Protein AF-A0A2T5HY93-F1 (afdb_monomer_lite)

Structure (mmCIF, N/CA/C/O backbone):
data_AF-A0A2T5HY93-F1
#
_entry.id   AF-A0A2T5HY93-F1
#
loop_
_atom_site.group_PDB
_atom_site.id
_atom_site.type_symbol
_atom_site.label_atom_id
_atom_site.label_alt_id
_atom_site.label_comp_id
_atom_site.label_asym_id
_atom_site.label_entity_id
_atom_site.label_seq_id
_atom_site.pdbx_PDB_ins_code
_atom_site.Cartn_x
_atom_site.Cartn_y
_atom_site.Cartn_z
_atom_site.occupancy
_atom_site.B_iso_or_equiv
_atom_site.auth_seq_id
_atom_site.auth_comp_id
_atom_site.auth_asym_id
_atom_site.auth_atom_id
_atom_site.pdbx_PDB_model_num
ATOM 1 N N . MET A 1 1 ? -2.458 -0.098 9.950 1.00 57.94 1 MET A N 1
ATOM 2 C CA . MET A 1 1 ? -3.256 0.816 9.108 1.00 57.94 1 MET A CA 1
ATOM 3 C C . MET A 1 1 ? -3.405 0.149 7.756 1.00 57.94 1 MET A C 1
ATOM 5 O O . MET A 1 1 ? -2.384 -0.143 7.152 1.00 57.94 1 MET A O 1
ATOM 9 N N . ALA A 1 2 ? -4.629 -0.198 7.358 1.00 63.56 2 ALA A N 1
ATOM 10 C CA . ALA A 1 2 ? -4.891 -0.819 6.061 1.00 63.56 2 ALA A CA 1
ATOM 11 C C . ALA A 1 2 ? -5.193 0.267 5.016 1.00 63.56 2 ALA A C 1
ATOM 13 O O . ALA A 1 2 ? -5.712 1.324 5.373 1.00 63.56 2 ALA A O 1
ATOM 14 N N . TYR A 1 3 ? -4.895 0.011 3.745 1.00 70.75 3 TYR A N 1
ATOM 15 C CA . TYR A 1 3 ? -5.065 0.949 2.634 1.00 70.75 3 TYR A CA 1
ATOM 16 C C . TYR A 1 3 ? -6.068 0.421 1.613 1.00 70.75 3 TYR A C 1
ATOM 18 O O . TYR A 1 3 ? -6.022 -0.754 1.253 1.00 70.75 3 TYR A O 1
ATOM 26 N N . LEU A 1 4 ? -6.969 1.282 1.141 1.00 66.06 4 LEU A N 1
ATOM 27 C CA . LEU A 1 4 ? -8.006 0.917 0.179 1.00 66.06 4 LEU A CA 1
ATOM 28 C C . LEU A 1 4 ? -7.476 1.020 -1.256 1.00 66.06 4 LEU A C 1
ATOM 30 O O . LEU A 1 4 ? -7.099 2.099 -1.710 1.00 66.06 4 LEU A O 1
ATOM 34 N N . TYR A 1 5 ? -7.499 -0.091 -1.995 1.00 70.81 5 TYR A N 1
ATOM 35 C CA . TYR A 1 5 ? -7.148 -0.133 -3.415 1.00 70.81 5 TYR A CA 1
ATOM 36 C C . TYR A 1 5 ? -8.062 -1.085 -4.184 1.00 70.81 5 TYR A C 1
ATOM 38 O O . TYR A 1 5 ? -8.207 -2.249 -3.815 1.00 70.81 5 TYR A O 1
ATOM 46 N N . GLN A 1 6 ? -8.717 -0.581 -5.238 1.00 65.25 6 GLN A N 1
ATOM 47 C CA . GLN A 1 6 ? -9.685 -1.330 -6.061 1.00 65.25 6 GLN A CA 1
ATOM 48 C C . GLN A 1 6 ? -10.740 -2.109 -5.240 1.00 65.25 6 GLN A C 1
ATOM 50 O O . GLN A 1 6 ? -11.079 -3.249 -5.548 1.00 65.25 6 GLN A O 1
ATOM 55 N N . GLY A 1 7 ? -11.242 -1.505 -4.157 1.00 65.38 7 GLY A N 1
ATOM 56 C CA . GLY A 1 7 ? -12.246 -2.123 -3.282 1.00 65.38 7 GLY A CA 1
ATOM 57 C C . GLY A 1 7 ? -11.712 -3.209 -2.339 1.00 65.38 7 GLY A C 1
ATOM 58 O O . GLY A 1 7 ? -12.506 -3.869 -1.675 1.00 65.38 7 GLY A O 1
ATOM 59 N N . LYS A 1 8 ? -10.389 -3.400 -2.252 1.00 68.50 8 LYS A N 1
ATOM 60 C CA . LYS A 1 8 ? -9.737 -4.285 -1.277 1.00 68.50 8 LYS A CA 1
ATOM 61 C C . LYS A 1 8 ? -8.945 -3.473 -0.257 1.00 68.50 8 LYS A C 1
ATOM 63 O O . LYS A 1 8 ? -8.311 -2.481 -0.610 1.00 68.50 8 LYS A O 1
ATOM 68 N N . CYS A 1 9 ? -8.957 -3.924 0.994 1.00 72.00 9 CYS A N 1
ATOM 69 C CA . CYS A 1 9 ? -8.083 -3.399 2.037 1.00 72.00 9 CYS A CA 1
ATOM 70 C C . CYS A 1 9 ? -6.755 -4.162 2.034 1.00 72.00 9 CYS A C 1
ATOM 72 O O . CYS A 1 9 ? -6.743 -5.391 2.077 1.00 72.00 9 CYS A O 1
ATOM 74 N N . LEU A 1 10 ? -5.645 -3.432 1.977 1.00 76.44 10 LEU A N 1
ATOM 75 C CA . LEU A 1 10 ? -4.284 -3.962 1.979 1.00 76.44 10 LEU A CA 1
ATOM 76 C C . LEU A 1 10 ? -3.588 -3.551 3.276 1.00 76.44 10 LEU A C 1
ATOM 78 O O . LEU A 1 10 ? -3.504 -2.367 3.578 1.00 76.44 10 LEU A O 1
ATOM 82 N N . ASP A 1 11 ? -3.077 -4.512 4.043 1.00 70.06 11 ASP A 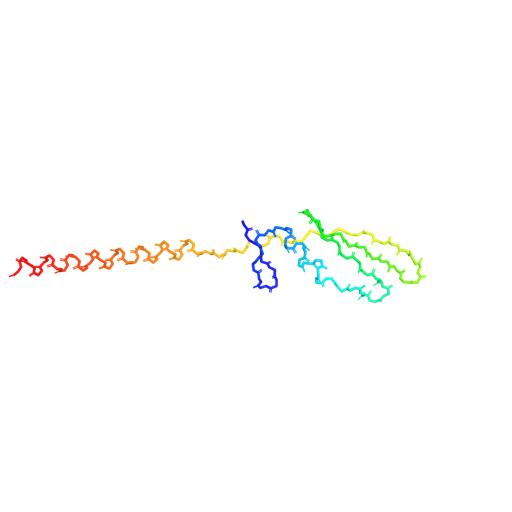N 1
ATOM 83 C CA . ASP A 1 11 ? -2.573 -4.264 5.405 1.00 70.06 11 ASP A CA 1
ATOM 84 C C . ASP A 1 11 ? -1.303 -3.401 5.483 1.00 70.06 11 ASP A C 1
ATOM 86 O O . ASP A 1 11 ? -0.989 -2.863 6.546 1.00 70.06 11 ASP A O 1
ATOM 90 N N . THR A 1 12 ? -0.553 -3.267 4.382 1.00 75.44 12 THR A N 1
ATOM 91 C CA . THR A 1 12 ? 0.709 -2.514 4.344 1.00 75.44 12 THR A CA 1
ATOM 92 C C . THR A 1 12 ? 0.824 -1.632 3.100 1.00 75.44 12 THR A C 1
ATOM 94 O O . THR A 1 12 ? 0.297 -1.957 2.035 1.00 75.44 12 THR A O 1
ATOM 97 N N . VAL A 1 13 ? 1.579 -0.530 3.216 1.00 73.19 13 VAL A N 1
ATOM 98 C CA . VAL A 1 13 ? 1.940 0.353 2.084 1.00 73.19 13 VAL A CA 1
ATOM 99 C C . VAL A 1 13 ? 2.646 -0.437 0.981 1.00 73.19 13 VAL A C 1
ATOM 101 O O . VAL A 1 13 ? 2.409 -0.230 -0.203 1.00 73.19 13 VAL A O 1
ATOM 104 N N . GLN A 1 14 ? 3.477 -1.405 1.358 1.00 75.06 14 GLN A N 1
ATOM 105 C CA . GLN A 1 14 ? 4.193 -2.230 0.395 1.00 75.06 14 GLN A CA 1
ATOM 106 C C . GLN A 1 14 ? 3.244 -3.110 -0.432 1.00 75.06 14 GLN A C 1
ATOM 108 O O . GLN A 1 14 ? 3.377 -3.164 -1.649 1.00 75.06 14 GLN A O 1
ATOM 113 N N . ARG A 1 15 ? 2.212 -3.697 0.193 1.00 73.81 15 ARG A N 1
ATOM 114 C CA . ARG A 1 15 ? 1.148 -4.435 -0.513 1.00 73.81 15 ARG A CA 1
ATOM 115 C C . ARG A 1 15 ? 0.344 -3.528 -1.446 1.00 73.81 15 ARG A C 1
ATOM 117 O O . ARG A 1 15 ? -0.042 -3.961 -2.529 1.00 73.81 15 ARG A O 1
ATOM 124 N N . LEU A 1 16 ? 0.112 -2.273 -1.048 1.00 73.06 16 LEU A N 1
ATOM 125 C CA . LEU A 1 16 ? -0.495 -1.251 -1.907 1.00 73.06 16 LEU A CA 1
ATOM 126 C C . LEU A 1 16 ? 0.363 -1.019 -3.155 1.00 73.06 16 LEU A C 1
ATOM 128 O O . LEU A 1 16 ? -0.141 -1.149 -4.268 1.00 73.06 16 LEU A O 1
ATOM 132 N N . HIS A 1 17 ? 1.658 -0.758 -2.988 1.00 79.44 17 HIS A N 1
ATOM 133 C CA . HIS A 1 17 ? 2.575 -0.530 -4.106 1.00 79.44 17 HIS A CA 1
ATOM 134 C C . HIS A 1 17 ? 2.704 -1.757 -5.011 1.00 79.44 17 HIS A C 1
ATOM 136 O O . HIS A 1 17 ? 2.667 -1.608 -6.228 1.00 79.44 17 HIS A O 1
ATOM 142 N N . GLU A 1 18 ? 2.769 -2.964 -4.446 1.00 78.44 18 GLU A N 1
ATOM 143 C CA . GLU A 1 18 ? 2.756 -4.225 -5.199 1.00 78.44 18 GLU A CA 1
ATOM 144 C C . GLU A 1 18 ? 1.489 -4.370 -6.045 1.00 78.44 18 GLU A C 1
ATOM 146 O O . GLU A 1 18 ? 1.570 -4.708 -7.223 1.00 78.44 18 GLU A O 1
ATOM 151 N N . SER A 1 19 ? 0.318 -4.072 -5.477 1.00 78.50 19 SER A N 1
ATOM 152 C CA . SER A 1 19 ? -0.949 -4.162 -6.210 1.00 78.50 19 SER A CA 1
ATOM 153 C C . SER A 1 19 ? -1.072 -3.116 -7.324 1.00 78.50 19 SER A C 1
ATOM 155 O O . SER A 1 19 ? -1.587 -3.423 -8.398 1.00 78.50 19 SER A O 1
ATOM 157 N N . VAL A 1 20 ? -0.545 -1.907 -7.102 1.00 78.12 20 VAL A N 1
ATOM 158 C CA . VAL A 1 20 ? -0.495 -0.830 -8.102 1.00 78.12 20 VAL A CA 1
ATOM 159 C C . VAL A 1 20 ? 0.480 -1.184 -9.223 1.00 78.12 20 VAL A C 1
ATOM 161 O O . VAL A 1 20 ? 0.144 -1.038 -10.395 1.00 78.12 20 VAL A O 1
ATOM 164 N N . ALA A 1 21 ? 1.662 -1.698 -8.880 1.00 76.12 21 ALA A N 1
ATOM 165 C CA . ALA A 1 21 ? 2.658 -2.141 -9.849 1.00 76.12 21 ALA A CA 1
ATOM 166 C C . ALA A 1 21 ? 2.174 -3.353 -10.662 1.00 76.12 21 ALA A C 1
ATOM 168 O O . ALA A 1 21 ? 2.428 -3.420 -11.859 1.00 76.12 21 AL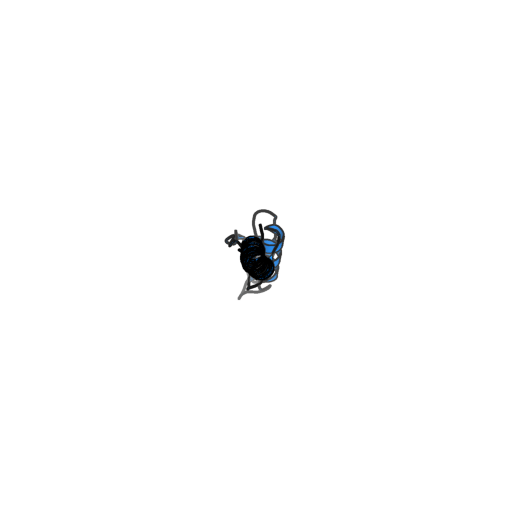A A O 1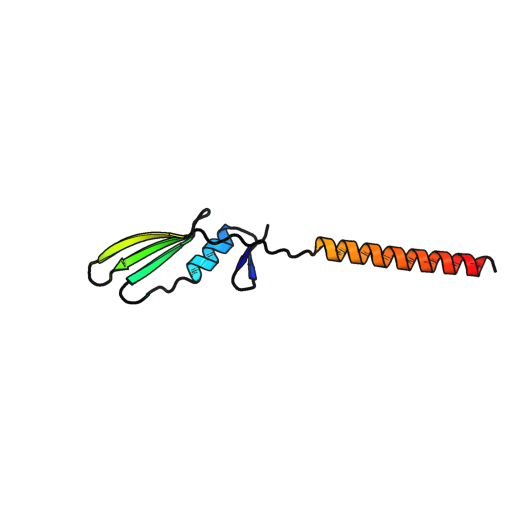
ATOM 169 N N . ALA A 1 22 ? 1.421 -4.275 -10.054 1.00 76.94 22 ALA A N 1
ATOM 170 C CA . ALA A 1 22 ? 0.811 -5.405 -10.757 1.00 76.94 22 ALA A CA 1
ATOM 171 C C . ALA A 1 22 ? -0.315 -4.987 -11.719 1.00 76.94 22 ALA A C 1
ATOM 173 O O . ALA A 1 22 ? -0.594 -5.695 -12.683 1.00 76.94 22 ALA A O 1
ATOM 174 N N . ALA A 1 23 ? -0.965 -3.847 -11.470 1.00 77.25 23 ALA A N 1
ATOM 175 C CA . ALA A 1 23 ? -1.997 -3.297 -12.345 1.00 77.25 23 ALA A CA 1
ATOM 176 C C . ALA A 1 23 ? -1.427 -2.507 -13.540 1.00 77.25 23 ALA A C 1
ATOM 178 O O . ALA A 1 23 ? -2.195 -2.083 -14.407 1.00 77.25 23 ALA A O 1
ATOM 179 N N . CYS A 1 24 ? -0.107 -2.296 -13.610 1.00 76.81 24 CYS A N 1
ATOM 180 C CA . CYS A 1 24 ? 0.508 -1.635 -14.756 1.00 76.81 24 CYS A CA 1
ATOM 181 C C . CYS A 1 24 ? 0.385 -2.501 -16.018 1.00 76.81 24 CYS A C 1
ATOM 183 O O . CYS A 1 24 ? 0.806 -3.661 -16.007 1.00 76.81 24 CYS A O 1
ATOM 185 N N . PRO A 1 25 ? -0.123 -1.954 -17.135 1.00 77.06 25 PRO A N 1
ATOM 186 C CA . PRO A 1 25 ? -0.087 -2.659 -18.404 1.00 77.06 25 PRO A CA 1
ATOM 187 C C . PRO A 1 25 ? 1.374 -2.803 -18.865 1.00 77.06 25 PRO A C 1
ATOM 189 O O . PRO A 1 25 ? 2.110 -1.818 -18.824 1.00 77.06 25 PRO A O 1
ATOM 192 N N . PRO A 1 26 ? 1.807 -3.984 -19.344 1.00 72.81 26 PRO A N 1
ATOM 193 C CA . PRO A 1 26 ? 3.188 -4.198 -19.790 1.00 72.81 26 PRO A CA 1
ATOM 194 C C . PRO A 1 26 ? 3.536 -3.399 -21.055 1.00 72.81 26 PRO A C 1
ATOM 196 O O . PRO A 1 26 ? 4.706 -3.156 -21.346 1.00 72.81 26 PRO A O 1
ATOM 199 N N . VAL A 1 27 ? 2.524 -2.979 -21.818 1.00 74.25 27 VAL A N 1
ATOM 200 C CA . VAL A 1 27 ? 2.675 -2.186 -23.040 1.00 74.25 27 VAL A CA 1
ATOM 201 C C . VAL A 1 27 ? 1.572 -1.135 -23.081 1.00 74.25 27 VAL A C 1
ATOM 203 O O . VAL A 1 27 ? 0.400 -1.457 -22.889 1.00 74.25 27 VAL A O 1
ATOM 206 N N . SER A 1 28 ? 1.939 0.117 -23.350 1.00 75.94 28 SER A N 1
ATOM 207 C CA . SER A 1 28 ? 0.991 1.202 -23.612 1.00 75.94 28 SER A CA 1
ATOM 208 C C . SER A 1 28 ? 1.448 1.974 -24.844 1.00 75.94 28 SER A C 1
ATOM 210 O O . SER A 1 28 ? 2.448 2.694 -24.817 1.00 75.94 28 SER A O 1
ATOM 212 N N . GLY A 1 29 ? 0.742 1.779 -25.959 1.00 80.75 29 GLY A N 1
ATOM 213 C CA . GLY A 1 29 ? 1.134 2.340 -27.252 1.00 80.75 29 GLY A CA 1
ATOM 214 C C . GLY A 1 29 ? 2.500 1.819 -27.716 1.00 80.75 29 GLY A C 1
ATOM 215 O O . GLY A 1 29 ? 2.689 0.613 -27.841 1.00 80.75 29 GLY A O 1
ATOM 216 N N . ASN A 1 30 ? 3.444 2.736 -27.951 1.00 81.06 30 ASN A N 1
ATOM 217 C CA . ASN A 1 30 ? 4.806 2.445 -28.424 1.00 81.06 30 ASN A CA 1
ATOM 218 C C . ASN A 1 30 ? 5.836 2.275 -27.293 1.00 81.06 30 ASN A C 1
ATOM 220 O O . ASN A 1 30 ? 7.036 2.241 -27.563 1.00 81.06 30 ASN A O 1
ATOM 224 N N . TYR A 1 31 ? 5.386 2.192 -26.039 1.00 77.94 31 TYR A N 1
ATOM 225 C CA . TYR A 1 31 ? 6.258 2.077 -24.875 1.00 77.94 31 TYR A CA 1
ATOM 226 C C . TYR A 1 31 ? 6.030 0.745 -24.159 1.00 77.94 31 TYR A C 1
ATOM 228 O O . TYR A 1 31 ? 4.890 0.393 -23.840 1.00 77.94 31 TYR A O 1
ATOM 236 N N . SER A 1 32 ? 7.111 0.022 -23.861 1.00 80.38 32 SER A N 1
ATOM 237 C CA . SER A 1 32 ? 7.080 -1.072 -22.890 1.00 80.38 32 SER A CA 1
ATOM 238 C C . SER A 1 32 ? 7.238 -0.493 -21.490 1.00 80.38 32 SER A C 1
ATOM 240 O O . SER A 1 32 ? 8.210 0.212 -21.215 1.00 80.38 32 SER A O 1
ATOM 242 N N . LEU A 1 33 ? 6.287 -0.781 -20.612 1.00 80.38 33 LEU A N 1
ATOM 243 C CA . LEU A 1 33 ? 6.240 -0.255 -19.254 1.00 80.38 33 LEU A CA 1
ATOM 244 C C . LEU A 1 33 ? 6.661 -1.347 -18.276 1.00 80.38 33 LEU A C 1
ATOM 246 O O . LEU A 1 33 ? 6.096 -2.438 -18.264 1.00 80.38 33 LEU A O 1
ATOM 250 N N . GLN A 1 34 ? 7.630 -1.033 -17.427 1.00 80.69 34 GLN A N 1
ATOM 251 C CA . GLN A 1 34 ? 8.056 -1.882 -16.329 1.00 80.69 34 GLN A CA 1
ATOM 252 C C . GLN A 1 34 ? 7.823 -1.133 -15.021 1.00 80.69 34 GLN A C 1
ATOM 254 O O . GLN A 1 34 ? 8.491 -0.141 -14.734 1.00 80.69 34 GLN A O 1
ATOM 259 N N . CYS A 1 35 ? 6.844 -1.595 -14.245 1.00 81.50 35 CYS A N 1
ATOM 260 C CA . CYS A 1 35 ? 6.480 -0.990 -12.969 1.00 81.50 35 CYS A CA 1
ATOM 261 C C . CYS A 1 35 ? 7.023 -1.855 -11.833 1.00 81.50 35 CYS A C 1
ATOM 263 O O . CYS A 1 35 ? 6.677 -3.030 -11.714 1.00 81.50 35 CYS A O 1
ATOM 265 N N . THR A 1 36 ? 7.895 -1.277 -11.013 1.00 81.56 36 THR A N 1
ATOM 266 C CA . THR A 1 36 ? 8.594 -1.971 -9.932 1.00 81.56 36 THR A CA 1
ATOM 267 C C . THR A 1 36 ? 8.144 -1.377 -8.599 1.00 81.56 36 THR A C 1
ATOM 269 O O . THR A 1 36 ? 8.313 -0.175 -8.380 1.00 81.56 36 THR A O 1
ATOM 272 N N . PRO A 1 37 ? 7.531 -2.166 -7.703 1.00 77.50 37 PRO A N 1
ATOM 273 C CA . PRO A 1 37 ? 7.106 -1.659 -6.408 1.00 77.50 37 PRO A CA 1
ATOM 274 C C . PRO A 1 37 ? 8.305 -1.508 -5.463 1.00 77.50 37 PRO A C 1
ATOM 276 O O . PRO A 1 37 ? 9.145 -2.400 -5.357 1.00 77.50 37 PRO A O 1
ATOM 279 N N . SER A 1 38 ? 8.352 -0.400 -4.730 1.00 77.06 38 SER A N 1
ATOM 280 C CA . SER A 1 38 ? 9.283 -0.138 -3.628 1.00 77.06 38 SER A CA 1
ATOM 281 C C . SER A 1 38 ? 8.500 0.160 -2.344 1.00 77.06 38 SER A C 1
ATOM 283 O O . SER A 1 38 ? 7.298 0.416 -2.376 1.00 77.06 38 SER A O 1
ATOM 285 N N . ALA A 1 39 ? 9.155 0.150 -1.181 1.00 67.56 39 ALA A N 1
ATOM 286 C CA . ALA A 1 39 ? 8.503 0.438 0.101 1.00 67.56 39 ALA A CA 1
ATOM 287 C C . ALA A 1 39 ? 7.954 1.880 0.193 1.00 67.56 39 ALA A C 1
ATOM 289 O O . ALA A 1 39 ? 7.015 2.130 0.945 1.00 67.56 39 ALA A O 1
ATOM 290 N N . ALA A 1 40 ? 8.508 2.814 -0.590 1.00 72.38 40 ALA A N 1
ATOM 291 C CA . ALA A 1 40 ? 8.130 4.231 -0.577 1.00 72.38 40 ALA A CA 1
ATOM 292 C C . ALA A 1 40 ? 7.331 4.684 -1.812 1.00 72.38 40 ALA A C 1
ATOM 294 O O . ALA A 1 40 ? 6.566 5.641 -1.721 1.00 72.38 40 ALA A O 1
ATOM 295 N N . GLN A 1 41 ? 7.485 4.006 -2.952 1.00 75.44 41 GLN A N 1
ATOM 296 C CA . GLN A 1 41 ? 6.972 4.462 -4.246 1.00 75.44 41 GLN A CA 1
ATOM 297 C C . GLN A 1 41 ? 6.846 3.308 -5.249 1.00 75.44 41 GLN A C 1
ATOM 299 O O . GLN A 1 41 ? 7.345 2.212 -5.004 1.00 75.44 41 GLN A O 1
ATOM 304 N N . VAL A 1 42 ? 6.197 3.553 -6.384 1.00 77.19 42 VAL A N 1
ATOM 305 C CA . VAL A 1 42 ? 6.198 2.665 -7.552 1.00 77.19 42 VAL A CA 1
ATOM 306 C C . VAL A 1 42 ? 7.063 3.309 -8.631 1.00 77.19 42 VAL A C 1
ATOM 308 O O . VAL A 1 42 ? 6.740 4.391 -9.122 1.00 77.19 42 VAL A O 1
ATOM 311 N N . ASP A 1 43 ? 8.159 2.650 -8.995 1.00 81.94 43 ASP A N 1
ATOM 312 C CA . ASP A 1 43 ? 9.054 3.109 -10.055 1.00 81.94 43 ASP A CA 1
ATOM 313 C C . ASP A 1 43 ? 8.536 2.607 -11.403 1.00 81.94 43 ASP A C 1
ATOM 315 O O . ASP A 1 43 ? 8.353 1.407 -11.601 1.00 81.94 43 ASP A O 1
ATOM 319 N N . ILE A 1 44 ? 8.285 3.521 -12.335 1.00 80.19 44 ILE A N 1
ATOM 320 C CA . ILE A 1 44 ? 7.760 3.238 -13.670 1.00 80.19 44 ILE A CA 1
ATOM 321 C C . ILE A 1 44 ? 8.864 3.530 -14.679 1.00 80.19 44 ILE A C 1
ATOM 323 O O . ILE A 1 44 ? 9.270 4.677 -14.856 1.00 80.19 44 ILE A O 1
ATOM 327 N N . VAL A 1 45 ? 9.332 2.498 -15.371 1.00 83.06 45 VAL A N 1
ATOM 328 C CA . VAL A 1 45 ? 10.283 2.628 -16.476 1.00 83.06 45 VAL A CA 1
ATOM 329 C C . VAL A 1 45 ? 9.534 2.404 -17.781 1.00 83.06 45 VAL A C 1
ATOM 331 O O . VAL A 1 45 ? 9.076 1.299 -18.058 1.00 83.06 45 VAL A O 1
ATOM 334 N N . ALA A 1 46 ? 9.389 3.453 -18.583 1.00 80.75 46 ALA A N 1
ATOM 335 C CA . ALA A 1 46 ? 8.852 3.376 -19.933 1.00 80.75 46 ALA A CA 1
ATOM 336 C C . ALA A 1 46 ? 10.014 3.310 -20.929 1.00 80.75 46 ALA A C 1
ATOM 338 O O . ALA A 1 46 ? 10.824 4.229 -21.002 1.00 80.75 46 ALA A O 1
ATOM 339 N N . THR A 1 47 ? 10.099 2.233 -21.700 1.00 81.25 47 THR A N 1
ATOM 340 C CA . THR A 1 47 ? 11.085 2.089 -22.778 1.00 81.25 47 THR A CA 1
ATOM 341 C C . THR A 1 47 ? 10.378 2.261 -24.109 1.00 81.25 47 THR A C 1
ATOM 343 O O . THR A 1 47 ? 9.428 1.540 -24.400 1.00 81.25 47 THR A O 1
ATOM 346 N N . ASP A 1 48 ? 10.818 3.226 -24.906 1.00 81.25 48 ASP A N 1
ATOM 347 C CA . ASP A 1 48 ? 10.351 3.411 -26.275 1.00 81.25 48 ASP A CA 1
ATOM 348 C C . ASP A 1 48 ? 10.841 2.250 -27.149 1.00 81.25 48 ASP A C 1
ATOM 350 O O . ASP A 1 48 ? 12.041 1.976 -27.230 1.00 81.25 48 ASP A O 1
ATOM 354 N N . ILE A 1 49 ? 9.910 1.561 -27.806 1.00 77.12 49 ILE A N 1
ATOM 355 C CA . ILE A 1 49 ? 10.192 0.344 -28.577 1.00 77.12 49 ILE A CA 1
ATOM 356 C C . ILE A 1 49 ? 10.958 0.661 -29.879 1.00 77.12 49 ILE A C 1
ATOM 358 O O . ILE A 1 49 ? 11.636 -0.209 -30.421 1.00 77.12 49 ILE A O 1
ATOM 362 N N . PHE A 1 50 ? 10.894 1.900 -30.379 1.00 79.25 50 PHE A N 1
ATOM 363 C CA . PHE A 1 50 ? 11.526 2.320 -31.634 1.00 79.25 50 PHE A CA 1
ATOM 364 C C . PHE A 1 50 ? 12.874 3.008 -31.428 1.00 79.25 50 PHE A C 1
ATOM 366 O O . PHE A 1 50 ? 13.803 2.774 -32.199 1.00 79.25 50 PHE A O 1
ATOM 373 N N . SER A 1 51 ? 12.985 3.869 -30.416 1.00 84.38 51 SER A N 1
ATOM 374 C CA . SER A 1 51 ? 14.219 4.621 -30.146 1.00 84.38 51 SER A CA 1
ATOM 375 C C . SER A 1 51 ? 15.120 3.973 -29.094 1.00 84.38 51 SER A C 1
ATOM 377 O O . SER A 1 51 ? 16.247 4.429 -28.904 1.00 84.38 51 SER A O 1
ATOM 379 N N . ALA A 1 52 ? 14.634 2.932 -28.404 1.00 78.06 52 ALA A N 1
ATOM 380 C CA . ALA A 1 52 ? 15.264 2.338 -27.222 1.00 78.06 52 ALA A CA 1
ATOM 381 C C . ALA A 1 52 ? 15.537 3.351 -26.090 1.00 78.06 52 ALA A C 1
ATOM 383 O O . ALA A 1 52 ? 16.313 3.077 -25.174 1.00 78.06 52 ALA A O 1
ATOM 384 N N . ALA A 1 53 ? 14.899 4.526 -26.134 1.00 79.44 53 ALA A N 1
ATOM 385 C CA . ALA A 1 53 ? 15.007 5.526 -25.087 1.00 79.44 53 ALA A CA 1
ATOM 386 C C . ALA A 1 53 ? 14.217 5.080 -23.851 1.00 79.44 53 ALA A C 1
ATOM 388 O O . ALA A 1 53 ? 13.048 4.704 -23.941 1.00 79.44 53 ALA A O 1
ATOM 389 N N . THR A 1 54 ? 14.853 5.144 -22.685 1.00 81.62 54 THR A N 1
ATOM 390 C CA . THR A 1 54 ? 14.238 4.816 -21.395 1.00 81.62 54 THR A CA 1
ATOM 391 C C . THR A 1 54 ? 13.880 6.079 -20.629 1.00 81.62 54 THR A C 1
ATOM 393 O O . THR A 1 54 ? 14.730 6.944 -20.412 1.00 81.62 54 THR A O 1
ATOM 396 N N . TYR A 1 55 ? 12.648 6.140 -20.143 1.00 81.81 55 TYR A N 1
ATOM 397 C CA . TYR A 1 55 ? 12.127 7.200 -19.294 1.00 81.81 55 TYR A CA 1
ATOM 398 C C . TYR A 1 55 ? 11.756 6.605 -17.939 1.00 81.81 55 TYR A C 1
ATOM 400 O O . TYR A 1 55 ? 10.933 5.696 -17.863 1.00 81.81 55 TYR A O 1
ATOM 408 N N . ALA A 1 56 ? 12.363 7.118 -16.871 1.00 81.50 56 ALA A N 1
ATOM 409 C CA . ALA A 1 56 ? 12.019 6.742 -15.507 1.00 81.50 56 ALA A CA 1
ATOM 410 C C . ALA A 1 56 ? 11.078 7.790 -14.906 1.00 81.50 56 ALA A C 1
ATOM 412 O O . ALA A 1 56 ? 11.336 8.992 -14.976 1.00 81.50 56 ALA A O 1
ATOM 413 N N . SER A 1 57 ? 9.987 7.330 -14.310 1.00 79.12 57 SER A N 1
ATOM 414 C CA . SER A 1 57 ? 9.042 8.145 -13.559 1.00 79.12 57 SER A CA 1
ATOM 415 C C . SER A 1 57 ? 8.729 7.463 -12.235 1.00 79.12 57 SER A C 1
ATOM 417 O O . SER A 1 57 ? 8.809 6.243 -12.121 1.00 79.12 57 SER A O 1
ATOM 419 N N . VAL A 1 58 ? 8.381 8.252 -11.227 1.00 79.94 58 VAL A N 1
ATOM 420 C CA . VAL A 1 58 ? 8.061 7.757 -9.890 1.00 79.94 58 VAL A CA 1
ATOM 421 C C . VAL A 1 58 ? 6.615 8.105 -9.591 1.00 79.94 58 VAL A C 1
ATOM 423 O O . VAL A 1 58 ? 6.224 9.270 -9.680 1.00 79.94 58 VAL A O 1
ATOM 426 N N . LEU A 1 59 ? 5.825 7.104 -9.210 1.00 77.06 59 LEU A N 1
ATOM 427 C CA . LEU A 1 59 ? 4.446 7.284 -8.784 1.00 77.06 59 LEU A CA 1
ATOM 428 C C . LEU A 1 59 ? 4.309 6.927 -7.305 1.00 77.06 59 LEU A C 1
ATOM 430 O O . LEU A 1 59 ? 4.551 5.792 -6.901 1.00 77.06 59 LEU A O 1
ATOM 434 N N . VAL A 1 60 ? 3.867 7.892 -6.501 1.00 76.94 60 VAL A N 1
ATOM 435 C CA . VAL A 1 60 ? 3.475 7.653 -5.107 1.00 76.94 60 VAL A CA 1
ATOM 436 C C . VAL A 1 60 ? 1.948 7.570 -5.060 1.00 76.94 60 VAL A C 1
ATOM 438 O O . VAL A 1 60 ? 1.284 8.599 -5.206 1.00 76.94 60 VAL A O 1
ATOM 441 N N . PRO A 1 61 ? 1.357 6.370 -4.922 1.00 70.88 61 PRO A N 1
ATOM 442 C CA . PRO A 1 61 ? -0.091 6.232 -4.867 1.00 70.88 61 PRO A CA 1
ATOM 443 C C . PRO A 1 61 ? -0.657 6.860 -3.589 1.00 70.88 61 PRO A C 1
ATOM 445 O O . PRO A 1 61 ? -0.059 6.798 -2.513 1.00 70.88 61 PRO A O 1
ATOM 448 N N . SER A 1 62 ? -1.841 7.465 -3.706 1.00 68.25 62 SER A N 1
ATOM 449 C CA . SER A 1 62 ? -2.540 8.073 -2.574 1.00 68.25 62 SER A CA 1
ATOM 450 C C . SER A 1 62 ? -2.896 7.017 -1.530 1.00 68.25 62 SER A C 1
ATOM 452 O O . SER A 1 62 ? -3.592 6.043 -1.821 1.00 68.25 62 SER A O 1
ATOM 454 N N . GLN A 1 63 ? -2.454 7.242 -0.300 1.00 69.38 63 GLN A N 1
ATOM 455 C CA . GLN A 1 63 ? -2.715 6.373 0.838 1.00 69.38 63 GLN A CA 1
ATOM 456 C C . GLN A 1 63 ? -4.104 6.663 1.420 1.00 69.38 63 GLN A C 1
ATOM 458 O O . GLN A 1 63 ? -4.251 7.489 2.316 1.00 69.38 63 GLN A O 1
ATOM 463 N N . ILE A 1 64 ? -5.134 6.004 0.887 1.00 70.44 64 ILE A N 1
ATOM 464 C CA . ILE A 1 64 ? -6.502 6.116 1.408 1.00 70.44 64 ILE A CA 1
ATOM 465 C C . ILE A 1 64 ? -6.666 5.096 2.542 1.00 70.44 64 ILE A C 1
ATOM 467 O O . ILE A 1 64 ? -6.492 3.901 2.283 1.00 70.44 64 ILE A O 1
ATOM 471 N N . PRO A 1 65 ? -6.981 5.517 3.779 1.00 69.69 65 PRO A N 1
ATOM 472 C CA . PRO A 1 65 ? -7.190 4.586 4.879 1.00 69.69 65 PRO A CA 1
ATOM 473 C C . PRO A 1 65 ? -8.407 3.696 4.601 1.00 69.69 65 PRO A C 1
ATOM 475 O O . PRO A 1 65 ? -9.482 4.164 4.233 1.00 69.69 65 PRO A O 1
ATOM 478 N N . CYS A 1 66 ? -8.231 2.389 4.781 1.00 68.12 66 CYS A N 1
ATOM 479 C CA . CYS A 1 66 ? -9.331 1.443 4.881 1.00 68.12 66 CYS A CA 1
ATOM 480 C C . CYS A 1 66 ? -9.864 1.512 6.315 1.00 68.12 66 CYS A C 1
ATOM 482 O O . CYS A 1 66 ? -9.419 0.760 7.185 1.00 68.12 66 CYS A O 1
ATOM 484 N N . ASP A 1 67 ? -10.784 2.440 6.574 1.00 60.28 67 ASP A N 1
ATOM 485 C CA . ASP A 1 67 ? -11.522 2.487 7.836 1.00 60.28 67 ASP A CA 1
ATOM 486 C C . ASP A 1 67 ? -12.499 1.309 7.894 1.00 60.28 67 ASP A C 1
ATOM 488 O O . ASP A 1 67 ? -13.691 1.421 7.618 1.00 60.28 67 ASP A O 1
ATOM 492 N N . VAL A 1 68 ? -11.990 0.135 8.259 1.00 61.81 68 VAL A N 1
ATOM 493 C CA . VAL A 1 68 ? -12.839 -0.925 8.794 1.00 61.81 68 VAL A CA 1
ATOM 494 C C . VAL A 1 68 ? -13.003 -0.657 10.283 1.00 61.81 68 VAL A C 1
ATOM 496 O O . VAL A 1 68 ? -12.254 -1.164 11.117 1.00 61.81 68 VAL A O 1
ATOM 499 N N . SER A 1 69 ? -13.982 0.183 10.627 1.00 52.97 69 SER A N 1
ATOM 500 C CA . SER A 1 69 ? -14.365 0.409 12.023 1.00 52.97 69 SER A CA 1
ATOM 501 C C . SER A 1 69 ? -15.073 -0.828 12.611 1.00 52.97 69 SER A C 1
ATOM 503 O O . SER A 1 69 ? -16.273 -0.851 12.878 1.00 52.97 69 SER A O 1
ATOM 505 N N . LEU A 1 70 ? -14.317 -1.915 12.791 1.00 53.81 70 LEU A N 1
ATOM 506 C CA . LEU A 1 70 ? -14.747 -3.087 13.559 1.00 53.81 70 LEU A CA 1
ATOM 507 C C . LEU A 1 70 ? -14.750 -2.792 15.065 1.00 53.81 70 LEU A C 1
ATOM 509 O O . LEU A 1 70 ? -15.532 -3.385 15.812 1.00 53.81 70 LEU A O 1
ATOM 513 N N . LEU A 1 71 ? -13.892 -1.872 15.518 1.00 55.81 71 LEU A N 1
ATOM 514 C CA . LEU A 1 71 ? -13.823 -1.472 16.921 1.00 55.81 71 LEU A CA 1
ATOM 515 C C . LEU A 1 71 ? -15.079 -0.705 17.359 1.00 55.81 71 LEU A C 1
ATOM 517 O O . LEU A 1 71 ? -15.605 -1.024 18.426 1.00 55.81 71 LEU A O 1
ATOM 521 N N . ASP A 1 72 ? -15.623 0.201 16.532 1.00 57.09 72 ASP A N 1
ATOM 522 C CA . ASP A 1 72 ? -16.866 0.899 16.901 1.00 57.09 72 ASP A CA 1
ATOM 523 C C . ASP A 1 72 ? -18.066 -0.044 16.896 1.00 57.09 72 ASP A C 1
ATOM 525 O O . ASP A 1 72 ? -18.897 0.024 17.799 1.00 57.09 72 ASP A O 1
ATOM 529 N N . GLN A 1 73 ? -18.153 -0.969 15.932 1.00 58.84 73 GLN A N 1
ATOM 530 C CA . GLN A 1 73 ? -19.254 -1.935 15.916 1.00 58.84 73 GLN A CA 1
ATOM 531 C C . GLN A 1 73 ? -19.238 -2.828 17.155 1.00 58.84 73 GLN A C 1
ATOM 533 O O . GLN A 1 73 ? -20.266 -2.985 17.811 1.00 58.84 73 GLN A O 1
ATOM 538 N N . THR A 1 74 ? -18.080 -3.384 17.515 1.00 72.25 74 THR A N 1
ATOM 539 C CA . THR A 1 74 ? -17.977 -4.281 18.675 1.00 72.25 74 THR A CA 1
ATOM 540 C C . THR A 1 74 ? -18.294 -3.542 19.977 1.00 72.25 74 THR A C 1
ATOM 542 O O . THR A 1 74 ? -19.030 -4.062 20.816 1.00 72.25 74 THR A O 1
ATOM 545 N N . ALA A 1 75 ? -17.801 -2.308 20.130 1.00 74.38 75 ALA A N 1
ATOM 546 C CA . ALA A 1 75 ? -18.102 -1.472 21.289 1.00 74.38 75 ALA A CA 1
ATOM 547 C C . ALA A 1 75 ? -19.600 -1.132 21.379 1.00 74.38 75 ALA A C 1
ATOM 549 O O . ALA A 1 75 ? -20.199 -1.264 22.448 1.00 74.38 75 ALA A O 1
ATOM 550 N N . PHE A 1 76 ? -20.223 -0.773 20.254 1.00 76.69 76 PHE A N 1
ATOM 551 C CA . PHE A 1 76 ? -21.651 -0.475 20.180 1.00 76.69 76 PHE A CA 1
ATOM 552 C C . PHE A 1 76 ? -22.520 -1.692 20.533 1.00 76.69 76 PHE A C 1
ATOM 554 O O . PHE A 1 7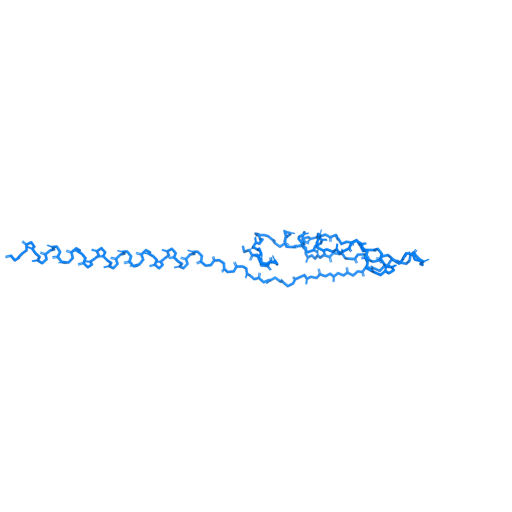6 ? -23.443 -1.580 21.342 1.00 76.69 76 PHE A O 1
ATOM 561 N N . PHE A 1 77 ? -22.203 -2.878 19.998 1.00 82.69 77 PHE A N 1
ATOM 562 C CA . PHE A 1 77 ? -22.918 -4.109 20.348 1.00 82.69 77 PHE A CA 1
ATOM 563 C C . PHE A 1 77 ? -22.785 -4.442 21.834 1.00 82.69 77 PHE A C 1
ATOM 565 O O . PHE A 1 77 ? -23.761 -4.884 22.447 1.00 82.69 77 PHE A O 1
ATOM 572 N N . TRP A 1 78 ? -21.617 -4.187 22.437 1.00 83.69 78 TRP A N 1
ATOM 573 C CA . TRP A 1 78 ? -21.430 -4.472 23.855 1.00 83.69 78 TRP A CA 1
ATOM 574 C C . TRP A 1 78 ? -22.246 -3.528 24.747 1.00 83.69 78 TRP A C 1
ATOM 576 O O . TRP A 1 78 ? -22.877 -3.959 25.713 1.00 83.69 78 TRP A O 1
ATOM 586 N N . GLN A 1 79 ? -22.297 -2.245 24.381 1.00 84.50 79 GLN A N 1
ATOM 587 C CA . GLN A 1 79 ? -23.131 -1.253 25.058 1.00 84.50 79 GLN A CA 1
ATOM 588 C C . GLN A 1 79 ? -24.622 -1.595 24.945 1.00 84.50 79 GLN A C 1
ATOM 590 O O . GLN A 1 79 ? -25.334 -1.571 25.949 1.00 84.50 79 GLN A O 1
ATOM 595 N N . LEU A 1 80 ? -25.088 -1.980 23.753 1.00 87.12 80 LEU A N 1
ATOM 596 C CA . LEU A 1 80 ? -26.480 -2.371 23.523 1.00 87.12 80 LEU A CA 1
ATOM 597 C C . LEU A 1 80 ? -26.876 -3.587 24.375 1.00 87.12 80 LEU A C 1
ATOM 599 O O . LEU A 1 80 ? -27.914 -3.576 25.042 1.00 87.12 80 LEU A O 1
ATOM 603 N N . ALA A 1 81 ? -26.037 -4.624 24.392 1.00 89.06 81 ALA A N 1
ATOM 604 C CA . ALA A 1 81 ? -26.278 -5.809 25.205 1.00 89.06 81 ALA A CA 1
ATOM 605 C C . ALA A 1 81 ? -26.259 -5.485 26.711 1.00 89.06 81 ALA A C 1
ATOM 607 O O . ALA A 1 81 ? -27.116 -5.980 27.444 1.00 89.06 81 ALA A O 1
ATOM 608 N N . GLY A 1 82 ? -25.370 -4.597 27.170 1.00 90.44 82 GLY A N 1
ATOM 609 C CA . GLY A 1 82 ? -25.354 -4.123 28.557 1.00 90.44 82 GLY A CA 1
ATOM 610 C C . GLY A 1 82 ? -26.662 -3.441 28.976 1.00 90.44 82 GLY A C 1
ATOM 611 O O . GLY A 1 82 ? -27.215 -3.760 30.030 1.00 90.44 82 GLY A O 1
ATOM 612 N N . VAL A 1 83 ? -27.209 -2.561 28.129 1.00 90.31 83 VAL A N 1
ATOM 613 C CA . VAL A 1 83 ? -28.489 -1.876 28.391 1.00 90.31 83 VAL A CA 1
ATOM 614 C C . VAL A 1 83 ? -29.652 -2.870 28.467 1.00 90.31 83 VAL A C 1
ATOM 616 O O . VAL A 1 83 ? -30.493 -2.771 29.362 1.00 90.31 83 VAL A O 1
ATOM 619 N N . LEU A 1 84 ? -29.687 -3.863 27.573 1.00 89.31 84 LEU A N 1
ATOM 620 C CA . LEU A 1 84 ? -30.725 -4.898 27.578 1.00 89.31 84 LEU A CA 1
ATOM 621 C C . LEU A 1 84 ? -30.671 -5.760 28.845 1.00 89.31 84 LEU A C 1
ATOM 623 O O . LEU A 1 84 ? -31.707 -5.990 29.473 1.00 89.31 84 LEU A O 1
ATOM 627 N N . VAL A 1 85 ? -29.477 -6.199 29.253 1.00 91.25 85 VAL A N 1
ATOM 628 C CA . VAL A 1 85 ? -29.289 -6.995 30.477 1.00 91.25 85 VAL A CA 1
ATOM 629 C C . VAL A 1 85 ? -29.697 -6.196 31.714 1.00 91.25 85 VAL A C 1
ATOM 631 O O . VAL A 1 85 ? -30.436 -6.713 32.552 1.00 91.25 85 VAL A O 1
ATOM 634 N N . ALA A 1 86 ? -29.290 -4.927 31.809 1.00 89.75 86 ALA A N 1
ATOM 635 C CA . ALA A 1 86 ? -29.673 -4.057 32.918 1.00 89.75 86 ALA A CA 1
ATOM 636 C C . ALA A 1 86 ? -31.200 -3.872 32.998 1.00 89.75 86 ALA A C 1
ATOM 638 O O . ALA A 1 86 ? -31.787 -4.020 34.071 1.00 89.75 86 ALA A O 1
ATOM 639 N N . GLY A 1 87 ? -31.864 -3.631 31.862 1.00 88.06 87 GLY A N 1
ATOM 640 C CA . GLY A 1 87 ? -33.323 -3.507 31.805 1.00 88.06 87 GLY A CA 1
ATOM 641 C C . GLY A 1 87 ? -34.054 -4.783 32.241 1.00 88.06 87 GLY A C 1
ATOM 642 O O . GLY A 1 87 ? -35.025 -4.720 33.000 1.00 88.06 87 GLY A O 1
ATOM 643 N N . PHE A 1 88 ? -33.569 -5.955 31.820 1.00 88.44 88 PHE A N 1
ATOM 644 C CA . PHE A 1 88 ? -34.128 -7.240 32.249 1.00 88.44 88 PHE A CA 1
ATOM 645 C C . PHE A 1 88 ? -33.908 -7.514 33.738 1.00 88.44 88 PHE A C 1
ATOM 647 O O . PHE A 1 88 ? -34.836 -7.974 34.404 1.00 88.44 88 PHE A O 1
ATOM 654 N N . ALA A 1 89 ? -32.726 -7.198 34.272 1.00 86.75 89 ALA A N 1
ATOM 655 C CA . ALA A 1 89 ? -32.418 -7.363 35.689 1.00 86.75 89 ALA A CA 1
ATOM 656 C C . ALA A 1 89 ? -33.343 -6.509 36.567 1.00 86.75 89 ALA A C 1
ATOM 658 O O . ALA A 1 89 ? -33.948 -7.024 37.506 1.00 86.75 89 ALA A O 1
ATOM 65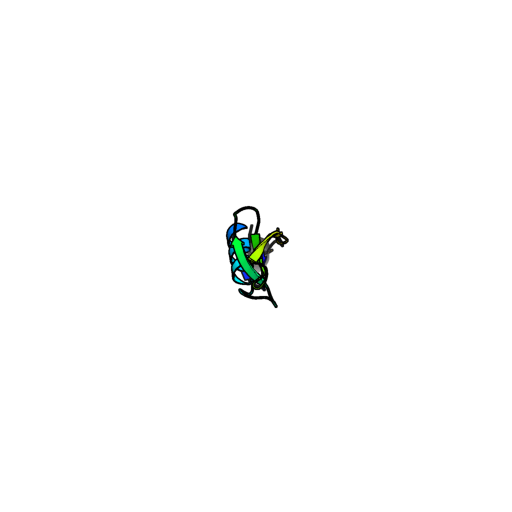9 N N . VAL A 1 90 ? -33.542 -5.234 36.215 1.00 88.50 90 VAL A N 1
ATOM 660 C CA . VAL A 1 90 ? -34.468 -4.339 36.931 1.00 88.50 90 VAL A CA 1
ATOM 661 C C . VAL A 1 90 ? -35.897 -4.882 36.890 1.00 88.50 90 VAL A C 1
ATOM 663 O O . VAL A 1 90 ? -36.569 -4.943 37.919 1.00 88.50 90 VAL A O 1
ATOM 666 N N . ARG A 1 91 ? -36.360 -5.351 35.725 1.00 85.88 91 ARG A N 1
ATOM 667 C CA . ARG A 1 91 ? -37.699 -5.944 35.587 1.00 85.88 91 ARG A CA 1
ATOM 668 C C . ARG A 1 91 ? -37.867 -7.214 36.427 1.00 85.88 91 ARG A C 1
ATOM 670 O O . ARG A 1 91 ? -38.941 -7.425 36.988 1.00 85.88 91 ARG A O 1
ATOM 677 N N . ALA A 1 92 ? -36.840 -8.058 36.498 1.00 83.19 92 ALA A N 1
ATOM 678 C CA . ALA A 1 92 ? -36.854 -9.276 37.304 1.00 83.19 92 ALA A CA 1
ATOM 679 C C . ALA A 1 92 ? -36.889 -8.963 38.807 1.00 83.19 92 ALA A C 1
ATOM 681 O O . ALA A 1 92 ? -37.663 -9.579 39.532 1.00 83.19 92 ALA A O 1
ATOM 682 N N . ILE A 1 93 ? -36.119 -7.964 39.250 1.00 82.44 93 ILE A N 1
ATOM 683 C CA . ILE A 1 93 ? -36.111 -7.488 40.638 1.00 82.44 93 ILE A CA 1
ATOM 684 C C . ILE A 1 93 ? -37.495 -6.964 41.029 1.00 82.44 93 ILE A C 1
ATOM 686 O O . ILE A 1 93 ? -38.049 -7.413 42.024 1.00 82.44 93 ILE A O 1
ATOM 690 N N . ILE A 1 94 ? -38.102 -6.088 40.223 1.00 86.38 94 ILE A N 1
ATOM 691 C CA . ILE A 1 94 ? -39.442 -5.546 40.516 1.00 86.38 94 ILE A CA 1
ATOM 692 C C . ILE A 1 94 ? -40.476 -6.672 40.663 1.00 86.38 94 ILE A C 1
ATOM 694 O O . ILE A 1 94 ? -41.274 -6.646 41.593 1.00 86.38 94 ILE A O 1
ATOM 698 N N . LYS A 1 95 ? -40.432 -7.691 39.794 1.00 75.69 95 LYS A N 1
ATOM 699 C CA . LYS A 1 95 ? -41.324 -8.857 39.881 1.00 75.69 95 LYS A CA 1
ATOM 700 C C . LYS A 1 95 ? -41.072 -9.764 41.086 1.00 75.69 95 LYS A C 1
ATOM 702 O O . LYS A 1 95 ? -41.964 -10.517 41.437 1.00 75.69 95 LYS A O 1
ATOM 707 N N . ALA A 1 96 ? -39.873 -9.755 41.661 1.00 74.81 96 ALA A N 1
ATOM 708 C CA . ALA A 1 96 ? -39.555 -10.562 42.838 1.00 74.81 96 ALA A CA 1
ATOM 709 C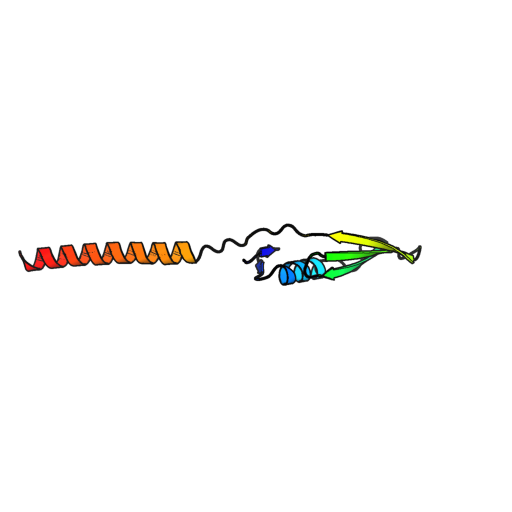 C . ALA A 1 96 ? -40.033 -9.911 44.148 1.00 74.81 96 ALA A C 1
ATOM 711 O O . ALA A 1 96 ? -40.153 -10.601 45.157 1.00 74.81 96 ALA A O 1
ATOM 712 N N . PHE A 1 97 ? -40.283 -8.597 44.135 1.00 71.62 97 PHE A N 1
ATOM 713 C CA . PHE A 1 97 ? -40.726 -7.817 45.296 1.00 71.62 97 PHE A CA 1
ATOM 714 C C . PHE A 1 97 ? -42.201 -7.366 45.218 1.00 71.62 97 PHE A C 1
ATOM 716 O O . PHE A 1 97 ? -42.660 -6.671 46.125 1.00 71.62 97 PHE A O 1
ATOM 723 N N . GLN A 1 98 ? -42.930 -7.751 44.163 1.00 54.25 98 GLN A N 1
ATOM 724 C CA . GLN A 1 98 ? -44.398 -7.681 44.063 1.00 54.25 98 GLN A CA 1
ATOM 725 C C . GLN A 1 98 ? -45.008 -9.050 44.346 1.00 54.25 98 GLN A C 1
ATOM 727 O O . GLN A 1 98 ? -46.087 -9.073 44.975 1.00 54.25 98 GLN A O 1
#

Organism: NCBI:txid42354

Secondary structure (DSSP, 8-state):
--EEETTEEESSHHHHHHHHHHTS-SEETTEEEEEEE-SS-EEEEEEETTT--EEEEEE-----B----HHHHHHHHHHHHHHHHHHHHHHHHHHH--

pLDDT: mean 76.12, std 8.67, range [52.97, 91.25]

Radius of gyration: 26.58 Å; chains: 1; bounding box: 60×19×77 Å

Sequence (98 aa):
MAYLYQGKCLDTVQRLHESVAAACPPVSGNYSLQCTPSAAQVDIVATDIFSAATYASVLVPSQIPCDVSLLDQTAFFWQLAGVLVAGFAVRAIIKAFQ

Foldseek 3Di:
DWFDDPNDTHPALQSVQVVVQVPDDCDDPQWGWHWDGDNQWIWIWTAGNVPRDIDIDTGGDDGHDPPPPPVVVVVVVVVVVVVVVVVVVVVVVVVVVD